Protein AF-A0A7J4B0T0-F1 (afdb_monomer)

Solvent-accessible surface area (backbone atoms only — not comparable to full-atom values): 4983 Å² total; per-residue (Å²): 119,69,70,63,58,55,48,54,58,48,52,50,53,51,51,56,48,42,53,51,50,41,54,51,51,50,55,50,49,56,52,49,61,72,70,53,50,66,40,98,45,72,69,39,44,54,51,52,50,52,27,51,49,25,45,50,49,14,52,54,28,45,78,72,68,37,51,69,61,12,41,52,24,42,49,52,18,48,50,47,50,55,50,49,74,69,44,86,82,36,50,58,128

Structure (mmCIF, N/CA/C/O backbone):
data_AF-A0A7J4B0T0-F1
#
_entry.id   AF-A0A7J4B0T0-F1
#
loop_
_atom_site.group_PDB
_atom_site.id
_atom_site.type_symbol
_atom_site.label_atom_id
_atom_site.label_alt_id
_atom_site.label_comp_id
_atom_site.label_asym_id
_atom_site.label_entity_id
_atom_site.label_seq_id
_atom_site.pdbx_PDB_ins_code
_atom_site.Cartn_x
_atom_site.Cartn_y
_atom_site.Cartn_z
_atom_site.occupancy
_atom_site.B_iso_or_equiv
_atom_site.auth_seq_id
_atom_site.auth_comp_id
_atom_site.auth_asym_id
_atom_site.auth_atom_id
_atom_site.pdbx_PDB_model_num
ATOM 1 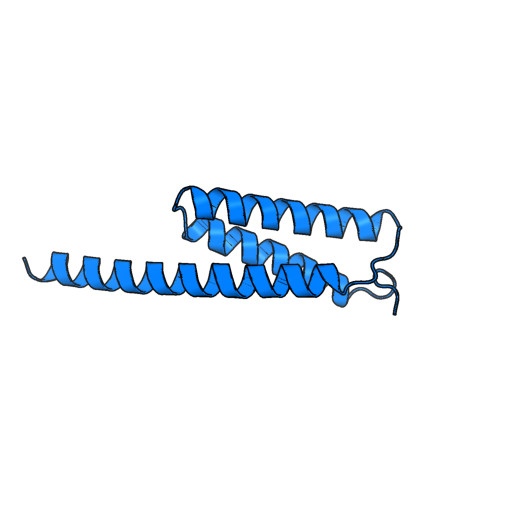N N . MET A 1 1 ? -24.662 -10.902 29.249 1.00 60.97 1 MET A N 1
ATOM 2 C CA . MET A 1 1 ? -24.294 -9.527 28.833 1.00 60.97 1 MET A CA 1
ATOM 3 C C . MET A 1 1 ? -22.776 -9.300 28.719 1.00 60.97 1 MET A C 1
ATOM 5 O O . MET A 1 1 ? -22.373 -8.597 27.807 1.00 60.97 1 MET A O 1
ATOM 9 N N . ALA A 1 2 ? -21.920 -9.948 29.525 1.00 61.69 2 ALA A N 1
ATOM 10 C CA . ALA A 1 2 ? -20.456 -9.755 29.489 1.00 61.69 2 ALA A CA 1
ATOM 11 C C . ALA A 1 2 ? -19.738 -10.143 28.169 1.00 61.69 2 ALA A C 1
ATOM 13 O O . ALA A 1 2 ? -18.834 -9.434 27.740 1.00 61.69 2 ALA A O 1
ATOM 14 N N . LYS A 1 3 ? -20.153 -11.219 27.476 1.00 61.66 3 LYS A N 1
ATOM 15 C CA . LYS A 1 3 ? -19.505 -11.663 26.217 1.00 61.66 3 LYS A CA 1
ATOM 16 C C . LYS A 1 3 ? -19.600 -10.638 25.073 1.00 61.66 3 LYS A C 1
ATOM 18 O O . LYS A 1 3 ? -18.668 -10.517 24.289 1.00 61.66 3 LYS A O 1
ATOM 23 N N . LYS A 1 4 ? -20.698 -9.875 25.001 1.00 61.91 4 LYS A N 1
ATOM 24 C CA . LYS A 1 4 ? -20.934 -8.883 23.936 1.00 61.91 4 LYS A CA 1
ATOM 25 C C . LYS A 1 4 ? -20.034 -7.647 24.090 1.00 61.91 4 LYS A C 1
ATOM 27 O O . LYS A 1 4 ? -19.541 -7.136 23.095 1.00 61.91 4 LYS A O 1
ATOM 32 N N . ALA A 1 5 ? -19.767 -7.230 25.330 1.00 64.12 5 ALA A N 1
ATOM 33 C CA . ALA A 1 5 ? -18.869 -6.114 25.641 1.00 64.12 5 ALA A CA 1
ATOM 34 C C . ALA A 1 5 ? -17.377 -6.475 25.490 1.00 64.12 5 ALA A C 1
ATOM 36 O O . ALA A 1 5 ? -16.559 -5.621 25.159 1.00 64.12 5 ALA A O 1
ATOM 37 N N . LEU A 1 6 ? -17.010 -7.744 25.717 1.00 62.06 6 LEU A N 1
ATOM 38 C CA . LEU A 1 6 ? -15.641 -8.221 25.488 1.00 62.06 6 LEU A CA 1
ATOM 39 C C . LEU A 1 6 ? -15.315 -8.322 23.983 1.00 62.06 6 LEU A C 1
ATOM 41 O O . LEU A 1 6 ? -14.199 -7.997 23.580 1.00 62.06 6 LEU A O 1
ATOM 45 N N . SER A 1 7 ? -16.298 -8.724 23.162 1.00 68.62 7 SER A N 1
ATOM 46 C CA . SER A 1 7 ? -16.183 -8.742 21.693 1.00 68.62 7 SER A CA 1
ATOM 47 C C . SER A 1 7 ? -15.948 -7.339 21.143 1.00 68.62 7 SER A C 1
ATOM 49 O O . SER A 1 7 ? -14.931 -7.108 20.505 1.00 68.62 7 SER A O 1
ATOM 51 N N . SER A 1 8 ? -16.798 -6.369 21.502 1.00 72.12 8 SER A N 1
ATOM 52 C CA . SER A 1 8 ? -16.706 -5.006 20.964 1.00 72.12 8 SER A CA 1
ATOM 53 C C . SER A 1 8 ? -15.372 -4.321 21.275 1.00 72.12 8 SER A C 1
ATOM 55 O O . SER A 1 8 ? -14.821 -3.633 20.426 1.00 72.12 8 SER A O 1
ATOM 57 N N . LYS A 1 9 ? -14.810 -4.553 22.470 1.00 75.94 9 LYS A N 1
ATOM 58 C CA . LYS A 1 9 ? -13.494 -4.017 22.853 1.00 75.94 9 LYS A CA 1
ATOM 59 C C . LYS A 1 9 ? -12.338 -4.666 22.079 1.00 75.94 9 LYS A C 1
ATOM 61 O O . LYS A 1 9 ? -11.295 -4.048 21.877 1.00 75.94 9 LYS A O 1
ATOM 66 N N . THR A 1 10 ? -12.502 -5.924 21.673 1.00 83.00 10 THR A N 1
ATOM 67 C CA . THR A 1 10 ? -11.524 -6.635 20.836 1.00 83.00 10 THR A CA 1
ATOM 68 C C . THR A 1 10 ? -11.589 -6.132 19.396 1.00 83.00 10 THR A C 1
ATOM 70 O O . THR A 1 10 ? -10.548 -5.846 18.808 1.00 83.00 10 THR A O 1
ATOM 73 N N . ASP A 1 11 ? -12.800 -5.945 18.872 1.00 83.38 11 ASP A N 1
ATOM 74 C CA . ASP A 1 11 ? -13.052 -5.452 17.515 1.00 83.38 11 ASP A CA 1
ATOM 75 C C . ASP A 1 11 ? -12.526 -4.015 17.325 1.00 83.38 11 ASP A C 1
ATOM 77 O O . ASP A 1 11 ? -11.880 -3.706 16.321 1.00 83.38 11 ASP A O 1
ATOM 81 N N . GLU A 1 12 ? -12.707 -3.154 18.332 1.00 85.75 12 GLU A N 1
ATOM 82 C CA . GLU A 1 12 ? -12.156 -1.792 18.367 1.00 85.75 12 GLU A CA 1
ATOM 83 C C . GLU A 1 12 ? -10.619 -1.804 18.342 1.00 85.75 12 GLU A C 1
ATOM 85 O O . GLU A 1 12 ? -9.993 -1.132 17.523 1.00 85.75 12 GLU A O 1
ATOM 90 N N . LYS A 1 13 ? -9.990 -2.664 19.155 1.00 93.00 13 LYS A N 1
ATOM 91 C CA . LYS A 1 13 ? -8.527 -2.812 19.177 1.00 93.00 13 LYS A CA 1
ATOM 92 C C . LYS A 1 13 ? -7.967 -3.296 17.834 1.00 93.00 13 LYS A C 1
ATOM 94 O O . LYS A 1 13 ? -6.898 -2.841 17.430 1.00 93.00 13 LYS A O 1
ATOM 99 N N . ILE A 1 14 ? -8.648 -4.228 17.164 1.00 94.88 14 ILE A N 1
ATOM 100 C CA . ILE A 1 14 ? -8.239 -4.722 15.839 1.00 94.88 14 ILE A CA 1
ATOM 101 C C . ILE A 1 14 ? -8.368 -3.608 14.798 1.00 94.88 14 ILE A C 1
ATOM 103 O O . ILE A 1 14 ? -7.447 -3.402 14.009 1.00 94.88 14 ILE A O 1
ATOM 107 N N . SER A 1 15 ? -9.467 -2.856 14.830 1.00 95.19 15 SER A N 1
ATOM 108 C CA . SER A 1 15 ? -9.701 -1.733 13.916 1.00 95.19 15 SER A CA 1
ATOM 109 C C . SER A 1 15 ? -8.609 -0.667 14.056 1.00 95.19 15 SER A C 1
ATOM 111 O O . SER A 1 15 ? -7.979 -0.295 13.067 1.00 95.19 15 SER A O 1
ATOM 113 N N . ASP A 1 16 ? -8.271 -0.281 15.290 1.00 96.94 16 ASP A N 1
ATOM 114 C CA . ASP A 1 16 ? -7.168 0.642 15.583 1.00 96.94 16 ASP A CA 1
ATOM 115 C C . ASP A 1 16 ? -5.815 0.148 15.050 1.00 96.94 16 ASP A C 1
ATOM 117 O O . ASP A 1 16 ? -4.979 0.935 14.593 1.00 96.94 16 ASP A O 1
ATOM 121 N N . GLN A 1 17 ? -5.557 -1.158 15.152 1.00 97.94 17 GLN A N 1
ATOM 122 C CA . GLN A 1 17 ? -4.327 -1.765 14.647 1.00 97.94 17 GLN A CA 1
ATOM 123 C C . GLN A 1 17 ? -4.273 -1.734 13.119 1.00 97.94 17 GLN A C 1
ATOM 125 O O . GLN A 1 17 ? -3.244 -1.340 12.565 1.00 97.94 17 GLN A O 1
ATOM 130 N N . LEU A 1 18 ? -5.373 -2.089 12.449 1.00 98.38 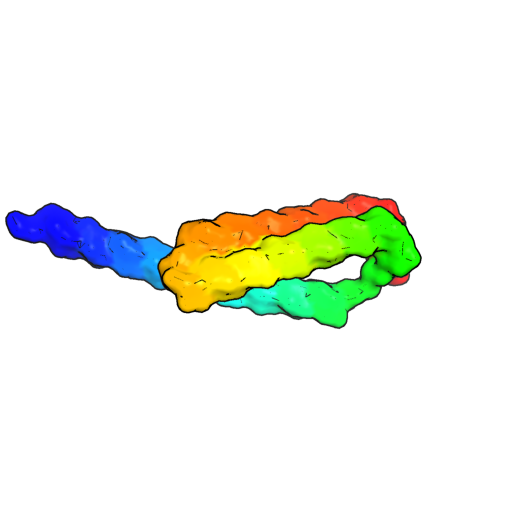18 LEU A N 1
ATOM 131 C CA . LEU A 1 18 ? -5.474 -2.030 10.992 1.00 98.38 18 LEU A CA 1
ATOM 132 C C . LEU A 1 18 ? -5.272 -0.602 10.493 1.00 98.38 18 LEU A C 1
ATOM 134 O O . LEU A 1 18 ? -4.447 -0.379 9.611 1.00 98.38 18 LEU A O 1
ATOM 138 N N . GLU A 1 19 ? -5.932 0.383 11.102 1.00 98.44 19 GLU A N 1
ATOM 139 C CA . GLU A 1 19 ? -5.746 1.788 10.741 1.00 98.44 19 GLU A CA 1
ATOM 140 C C . GLU A 1 19 ? -4.288 2.242 10.846 1.00 98.44 19 GLU A C 1
ATOM 142 O O . GLU A 1 19 ? -3.768 2.918 9.951 1.00 98.44 19 GLU A O 1
ATOM 147 N N . LYS A 1 20 ? -3.618 1.885 11.948 1.00 98.62 20 LYS A N 1
ATOM 148 C CA . LYS A 1 20 ? -2.210 2.233 12.170 1.00 98.62 20 LYS A CA 1
ATOM 149 C C . LYS A 1 20 ? -1.313 1.607 11.108 1.00 98.62 20 LYS A C 1
ATOM 151 O O . LYS A 1 20 ? -0.457 2.307 10.561 1.00 98.62 20 LYS A O 1
ATOM 156 N N . GLU A 1 21 ? -1.507 0.329 10.796 1.00 98.75 21 GLU A N 1
ATOM 157 C CA . GLU A 1 21 ? -0.698 -0.355 9.788 1.00 98.75 21 GLU A CA 1
ATOM 158 C C . GLU A 1 21 ? -0.991 0.156 8.369 1.00 98.75 21 GLU A C 1
ATOM 160 O O . GLU A 1 21 ? -0.040 0.436 7.640 1.00 98.75 21 GLU A O 1
ATOM 165 N N . ILE A 1 22 ? -2.253 0.406 7.998 1.00 98.81 22 ILE A N 1
ATOM 166 C CA . ILE A 1 22 ? -2.616 1.013 6.703 1.00 98.81 22 ILE A CA 1
ATOM 167 C C . I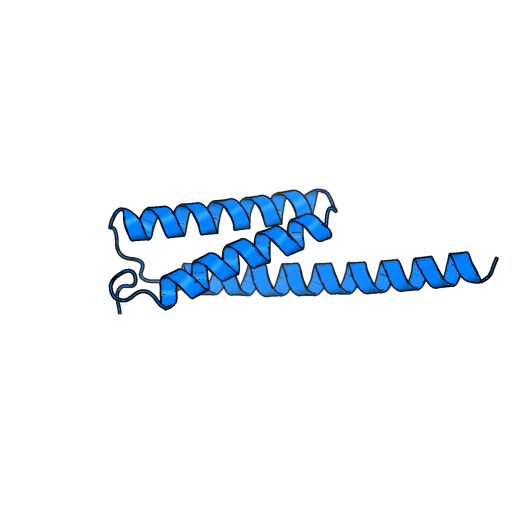LE A 1 22 ? -1.908 2.359 6.527 1.00 98.81 22 ILE A C 1
ATOM 169 O O . ILE A 1 22 ? -1.214 2.574 5.530 1.00 98.81 22 ILE A O 1
ATOM 173 N N . LYS A 1 23 ? -2.015 3.258 7.517 1.00 98.75 23 LYS A N 1
ATOM 174 C CA . LYS A 1 23 ? -1.377 4.587 7.478 1.00 98.75 23 LYS A CA 1
ATOM 175 C C . LYS A 1 23 ? 0.144 4.480 7.370 1.00 98.75 23 LYS A C 1
ATOM 177 O O . LYS A 1 23 ? 0.768 5.214 6.602 1.00 98.75 23 LYS A O 1
ATOM 182 N N . LYS A 1 24 ? 0.756 3.575 8.135 1.00 98.75 24 LYS A N 1
ATOM 183 C CA . LYS A 1 24 ? 2.205 3.337 8.136 1.00 98.75 24 LYS A CA 1
ATOM 184 C C . LYS A 1 24 ? 2.698 2.834 6.781 1.00 98.75 24 LYS A C 1
ATOM 186 O O . LYS A 1 24 ? 3.660 3.395 6.258 1.00 98.75 24 LYS A O 1
ATOM 191 N N . TRP A 1 25 ? 2.067 1.807 6.217 1.00 98.81 25 TRP A N 1
ATOM 192 C CA . TRP A 1 25 ? 2.498 1.223 4.945 1.00 98.81 25 TRP A CA 1
ATOM 193 C C . TRP A 1 25 ? 2.198 2.129 3.755 1.00 98.81 25 TRP A C 1
ATOM 195 O O . TRP A 1 25 ? 3.059 2.270 2.893 1.00 98.81 25 TRP A O 1
ATOM 205 N N . THR A 1 26 ? 1.075 2.852 3.774 1.00 98.75 26 THR A N 1
ATOM 206 C CA . THR A 1 26 ? 0.771 3.897 2.781 1.00 98.75 26 THR A CA 1
ATOM 207 C C . THR A 1 26 ? 1.877 4.949 2.736 1.00 98.75 26 THR A C 1
ATOM 209 O O . THR A 1 26 ? 2.481 5.166 1.688 1.00 98.75 26 THR A O 1
ATOM 212 N N . ARG A 1 27 ? 2.229 5.540 3.889 1.00 98.62 27 ARG A N 1
ATOM 213 C CA . ARG A 1 27 ? 3.292 6.559 3.968 1.00 98.62 27 ARG A CA 1
ATOM 214 C C . ARG A 1 27 ? 4.652 6.026 3.523 1.00 98.62 27 ARG A C 1
ATOM 216 O O . ARG A 1 27 ? 5.420 6.751 2.896 1.00 98.62 27 ARG A O 1
ATOM 223 N N . ARG A 1 28 ? 4.976 4.777 3.876 1.00 98.38 28 ARG A N 1
ATOM 224 C CA . ARG A 1 28 ? 6.223 4.131 3.444 1.00 98.38 28 ARG A CA 1
ATOM 225 C C . ARG A 1 28 ? 6.254 3.974 1.930 1.00 98.38 28 ARG A C 1
ATOM 227 O O . ARG A 1 28 ? 7.238 4.376 1.324 1.00 98.38 28 ARG A O 1
ATOM 234 N N . LEU A 1 29 ? 5.187 3.445 1.333 1.00 98.38 29 LEU A N 1
ATOM 235 C CA . LEU A 1 29 ? 5.117 3.223 -0.108 1.00 98.38 29 LEU A CA 1
ATOM 236 C C . LEU A 1 29 ? 5.212 4.536 -0.880 1.00 98.38 29 LEU A C 1
ATOM 238 O O . LEU A 1 29 ? 6.018 4.650 -1.793 1.00 98.38 29 LEU A O 1
ATOM 242 N N . GLU A 1 30 ? 4.456 5.554 -0.472 1.00 97.94 30 GLU A N 1
ATOM 243 C CA . GLU A 1 30 ? 4.506 6.876 -1.103 1.00 97.94 30 GLU A CA 1
ATOM 244 C C . GLU A 1 30 ? 5.908 7.496 -1.036 1.00 97.94 30 GLU A C 1
ATOM 246 O O . GLU A 1 30 ? 6.369 8.090 -2.011 1.00 97.94 30 GLU A O 1
ATOM 251 N N . LYS A 1 31 ? 6.613 7.327 0.091 1.00 97.62 31 LYS A N 1
ATOM 252 C CA . LYS A 1 31 ? 7.997 7.791 0.239 1.00 97.62 31 LYS A CA 1
ATOM 253 C C . LYS A 1 31 ? 8.954 7.042 -0.689 1.00 97.62 31 LYS A C 1
ATOM 255 O O . LYS A 1 31 ? 9.796 7.679 -1.314 1.00 97.62 31 LYS A O 1
ATOM 260 N N . GLU A 1 32 ? 8.845 5.720 -0.760 1.00 95.69 32 GLU A N 1
ATOM 261 C CA . GLU A 1 32 ? 9.687 4.897 -1.633 1.00 95.69 32 GLU A CA 1
ATOM 262 C C . GLU A 1 32 ? 9.462 5.259 -3.103 1.00 95.69 32 GLU A C 1
ATOM 264 O O . GLU A 1 32 ? 10.421 5.561 -3.803 1.00 95.69 32 GLU A O 1
ATOM 269 N N . LEU A 1 33 ? 8.202 5.339 -3.543 1.00 94.38 33 LEU A N 1
ATOM 270 C CA . LEU A 1 33 ? 7.844 5.705 -4.915 1.00 94.38 33 LEU A CA 1
ATOM 271 C C . LEU A 1 33 ? 8.320 7.108 -5.296 1.00 94.38 33 LEU A C 1
ATOM 273 O O . LEU A 1 33 ? 8.722 7.322 -6.434 1.00 94.38 33 LEU A O 1
ATOM 277 N N . LYS A 1 34 ? 8.303 8.062 -4.357 1.00 94.44 34 LYS A N 1
ATOM 278 C CA . LYS A 1 34 ? 8.825 9.416 -4.590 1.00 94.44 34 LYS A CA 1
ATOM 279 C C . LYS A 1 34 ? 10.339 9.431 -4.824 1.00 94.44 34 LYS A C 1
ATOM 281 O O . LYS A 1 34 ? 10.824 10.287 -5.555 1.00 94.44 34 LYS A O 1
ATOM 286 N N . ASN A 1 35 ? 11.071 8.525 -4.180 1.00 91.50 35 ASN A N 1
ATOM 287 C CA . ASN A 1 35 ? 12.532 8.453 -4.257 1.00 91.50 35 ASN A CA 1
ATOM 288 C C . ASN A 1 35 ? 13.027 7.447 -5.306 1.00 91.50 35 ASN A C 1
ATOM 290 O O . ASN A 1 35 ? 14.230 7.344 -5.532 1.00 91.50 35 ASN A O 1
ATOM 294 N N . ALA A 1 36 ? 12.123 6.672 -5.900 1.00 88.88 36 ALA A N 1
ATOM 295 C CA . ALA A 1 36 ? 12.453 5.638 -6.858 1.00 88.88 36 ALA A CA 1
ATOM 296 C C . ALA A 1 36 ? 12.826 6.247 -8.209 1.00 88.88 36 ALA A C 1
ATOM 298 O O . ALA A 1 36 ? 12.050 7.015 -8.777 1.00 88.88 36 ALA A O 1
ATOM 299 N N . ASN A 1 37 ? 13.966 5.832 -8.757 1.00 87.06 37 ASN A N 1
ATOM 300 C CA . ASN A 1 37 ? 14.265 6.042 -10.164 1.00 87.06 37 ASN A CA 1
ATOM 301 C C . ASN A 1 37 ? 13.917 4.755 -10.929 1.00 87.06 37 ASN A C 1
ATOM 303 O O . ASN A 1 37 ? 14.633 3.755 -10.870 1.00 87.06 37 ASN A O 1
ATOM 307 N N . ILE A 1 38 ? 12.734 4.736 -11.540 1.00 84.19 38 ILE A N 1
ATOM 308 C CA . ILE A 1 38 ? 12.180 3.565 -12.229 1.00 84.19 38 ILE A CA 1
ATOM 309 C C . ILE A 1 38 ? 12.441 3.737 -13.719 1.00 84.19 38 ILE A C 1
ATOM 311 O O . ILE A 1 38 ? 12.149 4.798 -14.270 1.00 84.19 38 ILE A O 1
ATOM 315 N N . LYS A 1 39 ? 12.947 2.692 -14.379 1.00 85.56 39 LYS A N 1
ATOM 316 C CA . LYS A 1 39 ? 13.197 2.759 -15.818 1.00 85.56 39 LYS A CA 1
ATOM 317 C C . LYS A 1 39 ? 11.914 3.000 -16.595 1.00 85.56 39 LYS A C 1
ATOM 319 O O . LYS A 1 39 ? 10.852 2.471 -16.270 1.00 85.56 39 LYS A O 1
ATOM 324 N N . ASN A 1 40 ? 12.036 3.742 -17.688 1.00 84.50 40 ASN A N 1
ATOM 325 C CA . ASN A 1 40 ? 10.936 3.951 -18.620 1.00 84.50 40 ASN A CA 1
ATOM 326 C C . ASN A 1 40 ? 10.868 2.830 -19.675 1.00 84.50 40 ASN A C 1
ATOM 328 O O . ASN A 1 40 ? 10.978 3.086 -20.872 1.00 84.50 40 ASN A O 1
ATOM 332 N N . ASP A 1 41 ? 10.734 1.581 -19.224 1.00 90.12 41 ASP A N 1
ATOM 333 C CA . ASP A 1 41 ? 10.475 0.415 -20.075 1.00 90.12 41 ASP A CA 1
ATOM 334 C C . ASP A 1 41 ? 9.123 -0.223 -19.734 1.00 90.12 41 ASP A C 1
ATOM 336 O O . ASP A 1 41 ? 8.589 -0.021 -18.643 1.00 90.12 41 ASP A O 1
ATOM 340 N N . ASP A 1 42 ? 8.558 -0.983 -20.672 1.00 91.50 42 ASP A N 1
ATOM 341 C CA . ASP A 1 42 ? 7.210 -1.556 -20.556 1.00 91.50 42 ASP A CA 1
ATOM 342 C C . ASP A 1 42 ? 7.026 -2.371 -19.275 1.00 91.50 42 ASP A C 1
ATOM 344 O O . ASP A 1 42 ? 6.053 -2.174 -18.554 1.00 91.50 42 ASP A O 1
ATOM 348 N N . ARG A 1 43 ? 8.010 -3.206 -18.917 1.00 91.88 43 ARG A N 1
ATOM 349 C CA . ARG A 1 43 ? 7.908 -4.048 -17.720 1.00 91.88 43 ARG A CA 1
ATOM 350 C C . ARG A 1 43 ? 7.908 -3.197 -16.459 1.00 91.88 43 ARG A C 1
ATOM 352 O O . ARG A 1 43 ? 7.081 -3.404 -15.580 1.00 91.88 43 ARG A O 1
ATOM 359 N N . SER A 1 44 ? 8.805 -2.222 -16.366 1.00 91.62 44 SER A N 1
ATOM 360 C CA . SER A 1 44 ? 8.845 -1.301 -15.227 1.00 91.62 44 SER A CA 1
ATOM 361 C C . SER A 1 44 ? 7.546 -0.489 -15.085 1.00 91.62 44 SER A C 1
ATOM 363 O O . SER A 1 44 ? 7.088 -0.249 -13.963 1.00 91.62 44 SER A O 1
ATOM 365 N N . ARG A 1 45 ? 6.912 -0.118 -16.208 1.00 91.31 45 ARG A N 1
ATOM 366 C CA . ARG A 1 45 ? 5.607 0.562 -16.224 1.00 91.31 45 ARG A CA 1
ATOM 367 C C . ARG A 1 45 ? 4.477 -0.337 -15.728 1.00 91.31 45 ARG A C 1
ATOM 369 O O . ARG A 1 45 ? 3.742 0.111 -14.853 1.00 91.31 45 ARG A O 1
ATOM 376 N N . ASP A 1 46 ? 4.400 -1.591 -16.171 1.00 94.81 46 ASP A N 1
ATOM 377 C CA . ASP A 1 46 ? 3.374 -2.546 -15.720 1.00 94.81 46 ASP A CA 1
ATOM 378 C C . ASP A 1 46 ? 3.412 -2.749 -14.193 1.00 94.81 46 ASP A C 1
ATOM 380 O O . ASP A 1 46 ? 2.385 -2.735 -13.509 1.00 94.81 46 ASP A O 1
ATOM 384 N N . PHE A 1 47 ? 4.617 -2.874 -13.622 1.00 95.25 47 PHE A N 1
ATOM 385 C CA . PHE A 1 47 ? 4.793 -2.937 -12.167 1.00 95.25 47 PHE A CA 1
ATOM 386 C C . PHE A 1 47 ? 4.276 -1.669 -11.485 1.00 95.25 47 PHE A C 1
ATOM 388 O O . PHE A 1 47 ? 3.549 -1.745 -10.493 1.00 95.25 47 PHE A O 1
ATOM 395 N N . LEU A 1 48 ? 4.644 -0.497 -12.006 1.00 95.12 48 LEU A N 1
ATOM 396 C CA . LEU A 1 48 ? 4.235 0.78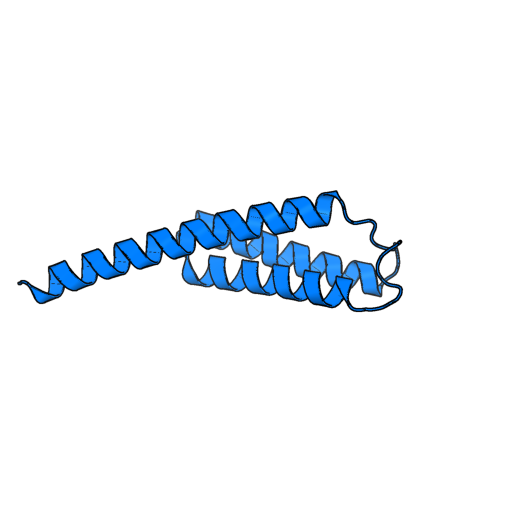0 -11.433 1.00 95.12 48 LEU A CA 1
ATOM 397 C C . LEU A 1 48 ? 2.718 0.996 -11.522 1.00 95.12 48 LEU A C 1
ATOM 399 O O . LEU A 1 48 ? 2.129 1.549 -10.591 1.00 95.12 48 LEU A O 1
ATOM 403 N N . GLU A 1 49 ? 2.085 0.563 -12.609 1.00 96.88 49 GLU A N 1
ATOM 404 C CA . GLU A 1 49 ? 0.633 0.596 -12.779 1.00 96.88 49 GLU A CA 1
ATOM 405 C C . GLU A 1 49 ? -0.067 -0.273 -11.734 1.00 96.88 49 GLU A C 1
ATOM 407 O O . GLU A 1 49 ? -0.946 0.231 -11.032 1.00 96.88 49 GLU A O 1
ATOM 412 N N . ASN A 1 50 ? 0.390 -1.513 -11.529 1.00 97.94 50 ASN A N 1
ATOM 413 C CA . ASN A 1 50 ? -0.148 -2.392 -10.488 1.00 97.94 50 ASN A CA 1
ATOM 414 C C . ASN A 1 50 ? 0.014 -1.788 -9.087 1.00 97.94 50 ASN A C 1
ATOM 416 O O . ASN A 1 50 ? -0.947 -1.730 -8.319 1.00 97.94 50 ASN A O 1
ATOM 420 N N . ILE A 1 51 ? 1.202 -1.272 -8.753 1.00 98.31 51 ILE A N 1
ATOM 421 C CA . ILE A 1 51 ? 1.455 -0.636 -7.449 1.00 98.31 51 ILE A CA 1
ATOM 422 C C . ILE A 1 51 ? 0.497 0.543 -7.230 1.00 98.31 51 ILE A C 1
ATOM 424 O O . ILE A 1 51 ? -0.096 0.677 -6.157 1.00 98.31 51 ILE A O 1
ATOM 428 N N . LYS A 1 52 ? 0.320 1.399 -8.245 1.00 98.00 52 LYS A N 1
ATOM 429 C CA . LYS A 1 52 ? -0.584 2.556 -8.178 1.00 98.00 52 LYS A CA 1
ATOM 430 C C . LYS A 1 52 ? -2.050 2.139 -8.083 1.00 98.00 52 LYS A C 1
ATOM 432 O O . LYS A 1 52 ? -2.792 2.783 -7.341 1.00 98.00 52 LYS A O 1
ATOM 437 N N . ALA A 1 53 ? -2.459 1.091 -8.795 1.00 98.62 53 ALA A N 1
ATOM 438 C CA . ALA A 1 53 ? -3.816 0.556 -8.743 1.00 98.62 53 ALA A CA 1
ATOM 439 C C . ALA A 1 53 ? -4.155 0.076 -7.325 1.00 98.62 53 ALA A C 1
ATOM 441 O O . ALA A 1 53 ? -5.095 0.584 -6.718 1.00 98.62 53 ALA A O 1
ATOM 442 N N . TYR A 1 54 ? -3.318 -0.779 -6.734 1.00 98.81 54 TYR A N 1
ATOM 443 C CA . TYR A 1 54 ? -3.540 -1.266 -5.371 1.00 98.81 54 TYR A CA 1
ATOM 444 C C . TYR A 1 54 ? -3.430 -0.165 -4.305 1.00 98.81 54 TYR A C 1
ATOM 446 O O . TYR A 1 54 ? -4.189 -0.162 -3.336 1.00 98.81 54 TYR A O 1
ATOM 454 N N . LEU A 1 55 ? -2.541 0.820 -4.480 1.00 98.75 55 LEU A N 1
ATOM 455 C CA . LEU A 1 55 ? -2.489 1.986 -3.590 1.00 98.75 55 LEU A CA 1
ATOM 456 C C . LEU A 1 55 ? -3.781 2.818 -3.669 1.00 9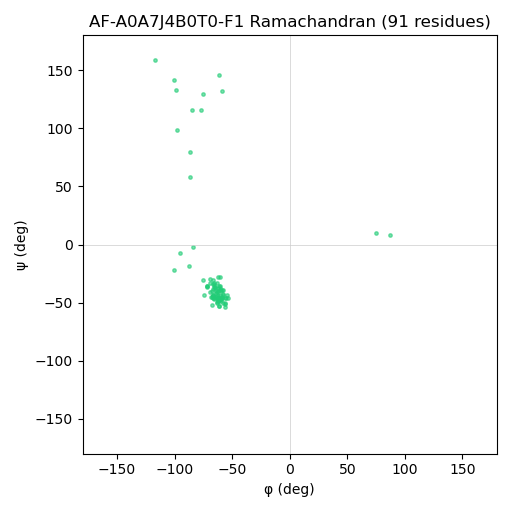8.75 55 LEU A C 1
ATOM 458 O O . LEU A 1 55 ? -4.271 3.300 -2.646 1.00 98.75 55 LEU A O 1
ATOM 462 N N . LYS A 1 56 ? -4.344 2.991 -4.870 1.00 98.75 56 LYS A N 1
ATOM 463 C CA . LYS A 1 56 ? -5.625 3.679 -5.070 1.00 98.75 56 LYS A CA 1
ATOM 464 C C . LYS A 1 56 ? -6.772 2.904 -4.420 1.00 98.75 56 LYS A C 1
ATOM 466 O O . LYS A 1 56 ? -7.564 3.514 -3.702 1.00 98.75 56 LYS A O 1
ATOM 471 N N . ASP A 1 57 ? -6.819 1.589 -4.602 1.00 98.81 57 ASP A N 1
ATOM 472 C CA . ASP A 1 57 ? -7.830 0.722 -3.989 1.00 98.81 57 ASP A CA 1
ATOM 473 C C . ASP A 1 57 ? -7.740 0.751 -2.461 1.00 98.81 57 ASP A C 1
ATOM 475 O O . ASP A 1 57 ? -8.750 0.926 -1.781 1.00 98.81 57 ASP A O 1
ATOM 479 N N . SER A 1 58 ? -6.525 0.696 -1.906 1.00 98.81 58 SER A N 1
ATOM 480 C CA . SER A 1 58 ? -6.300 0.837 -0.465 1.00 98.81 58 SER A CA 1
ATOM 481 C C . SER A 1 58 ? -6.898 2.129 0.083 1.00 98.81 58 SER A C 1
ATOM 483 O O . SER A 1 58 ? -7.531 2.098 1.141 1.00 98.81 58 SER A O 1
ATOM 485 N N . LYS A 1 59 ? -6.686 3.261 -0.600 1.00 98.69 59 LYS A N 1
ATOM 486 C CA . LYS A 1 59 ? -7.233 4.564 -0.190 1.00 98.69 59 LYS A CA 1
ATOM 487 C C . LYS A 1 59 ? -8.754 4.584 -0.297 1.00 98.69 59 LYS A C 1
ATOM 489 O O . LYS A 1 59 ? -9.413 5.002 0.648 1.00 98.69 59 LYS A O 1
ATOM 494 N N . TYR A 1 60 ? -9.301 4.055 -1.390 1.00 98.75 60 TYR A N 1
ATOM 495 C CA . TYR A 1 60 ? -10.744 3.941 -1.584 1.00 98.75 60 TYR A CA 1
ATOM 496 C C . TYR A 1 60 ? -11.410 3.130 -0.463 1.00 98.75 60 TYR A C 1
ATOM 498 O O . TYR A 1 60 ? -12.361 3.598 0.159 1.00 98.75 60 TYR A O 1
ATOM 506 N N . PHE A 1 61 ? -10.894 1.938 -0.148 1.00 98.75 61 PHE A N 1
ATOM 507 C CA . PHE A 1 61 ? -11.447 1.112 0.928 1.00 98.75 61 PHE A CA 1
ATOM 508 C C . PHE A 1 61 ? -11.276 1.757 2.305 1.00 98.75 61 PHE A C 1
ATOM 510 O O . PHE A 1 61 ? -12.194 1.684 3.122 1.00 98.75 61 PHE A O 1
ATOM 517 N N . TYR A 1 62 ? -10.156 2.450 2.539 1.00 98.56 62 TYR A N 1
ATOM 518 C CA . TYR A 1 62 ? -9.930 3.196 3.778 1.00 98.56 62 TYR A CA 1
ATOM 519 C C . TYR A 1 62 ? -10.998 4.278 3.984 1.00 98.56 62 TYR A C 1
ATOM 521 O O . TYR A 1 62 ? -11.620 4.343 5.041 1.00 98.56 62 TYR A O 1
ATOM 529 N N . GLU A 1 63 ? -11.270 5.084 2.953 1.00 98.44 63 GLU A N 1
ATOM 530 C CA . GLU A 1 63 ? -12.294 6.137 2.982 1.00 98.44 63 GLU A CA 1
ATOM 531 C C . GLU A 1 63 ? -13.712 5.587 3.193 1.00 98.44 63 GLU A C 1
ATOM 533 O O . GLU A 1 63 ? -14.567 6.269 3.756 1.00 98.44 63 GLU A O 1
ATOM 538 N N . LYS A 1 64 ? -13.974 4.346 2.766 1.00 98.31 64 LYS A N 1
ATOM 539 C CA . LYS A 1 64 ? -15.250 3.649 2.993 1.00 98.31 64 LYS A CA 1
ATOM 540 C C . LYS A 1 64 ? -15.347 2.960 4.359 1.00 98.31 64 LYS A C 1
ATOM 542 O O . LYS A 1 64 ? -16.393 2.385 4.651 1.00 98.31 64 LYS A O 1
ATOM 547 N N . GLY A 1 65 ? -14.298 3.008 5.182 1.00 97.38 65 GLY A N 1
ATOM 548 C CA . GLY A 1 65 ? -14.238 2.313 6.471 1.00 97.38 65 GLY A CA 1
ATOM 549 C C . GLY A 1 65 ? -14.021 0.800 6.357 1.00 97.38 65 GLY A C 1
ATOM 550 O O . GLY A 1 65 ? -14.120 0.089 7.354 1.00 97.38 65 GLY A O 1
ATOM 551 N N . ASP A 1 66 ? -13.706 0.287 5.164 1.00 98.44 66 ASP A N 1
ATOM 552 C CA . ASP A 1 66 ? -13.396 -1.126 4.957 1.00 98.44 66 ASP A CA 1
ATOM 553 C C . ASP A 1 66 ? -11.910 -1.388 5.218 1.00 98.44 66 ASP A C 1
ATOM 555 O O . ASP A 1 66 ? -11.073 -1.454 4.313 1.00 98.44 66 ASP A O 1
ATOM 559 N N . LEU A 1 67 ? -11.568 -1.488 6.502 1.00 98.19 67 LEU A N 1
ATOM 560 C CA . LEU A 1 67 ? -10.180 -1.609 6.941 1.00 98.19 67 LEU A CA 1
ATOM 561 C C . LEU A 1 67 ? -9.530 -2.928 6.504 1.00 98.19 67 LEU A C 1
ATOM 563 O O . LEU A 1 67 ? -8.328 -2.952 6.254 1.00 98.19 67 LEU A O 1
ATOM 567 N N . ALA A 1 68 ? -10.296 -4.013 6.372 1.00 98.25 68 ALA A N 1
ATOM 568 C CA . ALA A 1 68 ? -9.758 -5.302 5.942 1.00 98.25 68 ALA A CA 1
ATOM 569 C C . ALA A 1 68 ? -9.302 -5.252 4.476 1.00 98.25 68 ALA A C 1
ATOM 571 O O . ALA A 1 68 ? -8.143 -5.559 4.192 1.00 98.25 68 ALA A O 1
ATOM 572 N N . ARG A 1 69 ? -10.168 -4.790 3.560 1.00 98.75 69 ARG A N 1
ATOM 573 C CA . ARG A 1 69 ? -9.809 -4.651 2.137 1.00 98.75 69 ARG A CA 1
ATOM 574 C C . ARG A 1 69 ? -8.787 -3.547 1.904 1.00 98.75 69 ARG A C 1
ATOM 576 O O . ARG A 1 69 ? -7.923 -3.676 1.041 1.00 98.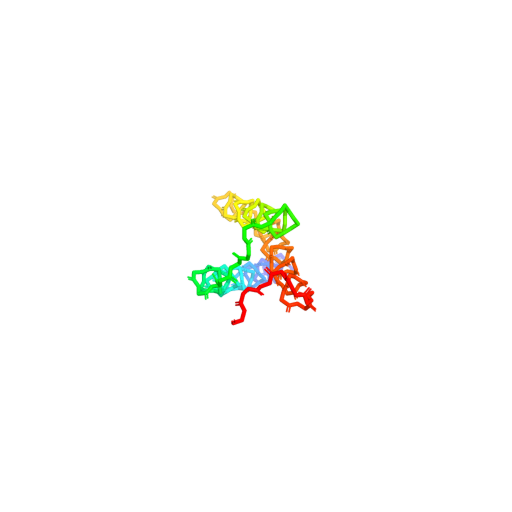75 69 ARG A O 1
ATOM 583 N N . SER A 1 70 ? -8.832 -2.483 2.705 1.00 98.81 70 SER A N 1
ATOM 584 C CA . SER A 1 70 ? -7.798 -1.450 2.672 1.00 98.81 70 SER A CA 1
ATOM 585 C C . SER A 1 70 ? -6.423 -2.017 3.032 1.00 98.81 70 SER A C 1
ATOM 587 O O . SER A 1 70 ? -5.458 -1.809 2.295 1.00 98.81 70 SER A O 1
ATOM 589 N N . PHE A 1 71 ? -6.341 -2.784 4.124 1.00 98.75 71 PHE A N 1
ATOM 590 C CA . PHE A 1 71 ? -5.101 -3.424 4.550 1.00 98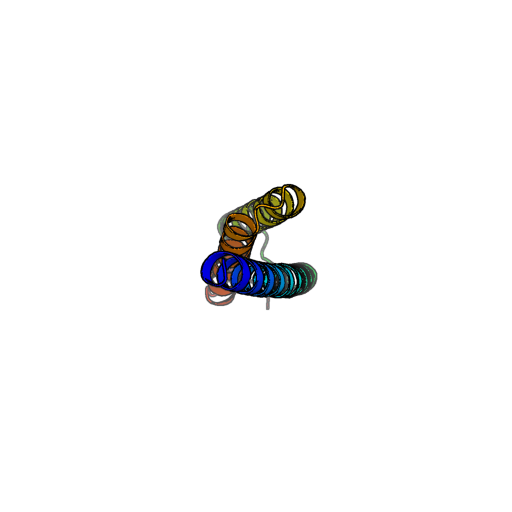.75 71 PHE A CA 1
ATOM 591 C C . PHE A 1 71 ? -4.594 -4.446 3.525 1.00 98.75 71 PHE A C 1
ATOM 593 O O . PHE A 1 71 ? -3.413 -4.438 3.189 1.00 98.75 71 PHE A O 1
ATOM 600 N N . GLU A 1 72 ? -5.473 -5.281 2.975 1.00 98.81 72 GLU A N 1
ATOM 601 C CA . GLU A 1 72 ? -5.115 -6.215 1.903 1.00 98.81 72 GLU A CA 1
ATOM 602 C C . GLU A 1 72 ? -4.499 -5.488 0.696 1.00 98.81 72 GLU A C 1
ATOM 604 O O . GLU A 1 72 ? -3.408 -5.844 0.242 1.00 98.81 72 GLU A O 1
ATOM 609 N N . ALA A 1 73 ? -5.156 -4.434 0.206 1.00 98.81 73 ALA A N 1
ATOM 610 C CA . ALA A 1 73 ? -4.706 -3.704 -0.972 1.00 98.81 73 ALA A CA 1
ATOM 611 C C . ALA A 1 73 ? -3.345 -3.018 -0.757 1.00 98.81 73 ALA A C 1
ATOM 613 O O . ALA A 1 73 ? -2.479 -3.100 -1.630 1.00 98.81 73 ALA A O 1
ATOM 614 N N . ILE A 1 74 ? -3.091 -2.398 0.406 1.00 98.81 74 ILE A N 1
ATOM 615 C CA . ILE A 1 74 ? -1.774 -1.783 0.655 1.00 98.81 74 ILE A CA 1
ATOM 616 C C . ILE A 1 74 ? -0.656 -2.824 0.754 1.00 98.81 74 ILE A C 1
ATOM 618 O O . ILE A 1 74 ? 0.464 -2.555 0.314 1.00 98.81 74 ILE A O 1
ATOM 622 N N . ILE A 1 75 ? -0.942 -4.018 1.283 1.00 98.75 75 ILE A N 1
ATOM 623 C CA . ILE A 1 75 ? 0.034 -5.110 1.314 1.00 98.75 75 ILE A CA 1
ATOM 624 C C . ILE A 1 75 ? 0.346 -5.586 -0.106 1.00 98.75 75 ILE A C 1
ATOM 626 O O . ILE A 1 75 ? 1.523 -5.704 -0.435 1.00 98.75 75 ILE A O 1
ATOM 630 N N . TRP A 1 76 ? -0.655 -5.750 -0.977 1.00 98.75 76 TRP A N 1
ATOM 631 C CA . TRP A 1 76 ? -0.418 -6.062 -2.392 1.00 98.75 76 TRP A CA 1
ATOM 632 C C . TRP A 1 76 ? 0.424 -4.997 -3.097 1.00 98.75 76 TRP A C 1
ATOM 634 O O . TRP A 1 76 ? 1.397 -5.337 -3.774 1.00 98.75 76 TRP A O 1
ATOM 644 N N . ALA A 1 77 ? 0.113 -3.714 -2.897 1.00 98.69 77 ALA A N 1
ATOM 645 C CA . ALA A 1 77 ? 0.902 -2.617 -3.456 1.00 98.69 77 ALA A CA 1
ATOM 646 C C . ALA A 1 77 ? 2.370 -2.678 -2.990 1.00 98.69 77 ALA A C 1
ATOM 648 O O . ALA A 1 77 ? 3.294 -2.528 -3.793 1.00 98.69 77 ALA A O 1
ATOM 649 N N . TRP A 1 78 ? 2.594 -2.950 -1.700 1.00 98.56 78 TRP A N 1
ATOM 650 C CA . TRP A 1 78 ? 3.933 -3.097 -1.133 1.00 98.56 78 TRP A CA 1
ATOM 651 C C . TRP A 1 78 ? 4.665 -4.338 -1.662 1.00 98.56 78 TRP A C 1
ATOM 653 O O . TRP A 1 78 ? 5.854 -4.268 -1.966 1.00 98.56 78 TRP A O 1
ATOM 663 N N . SER A 1 79 ? 3.977 -5.469 -1.824 1.00 98.31 79 SER A N 1
ATOM 664 C CA . SER A 1 79 ? 4.557 -6.689 -2.390 1.00 98.31 79 SER A CA 1
ATOM 665 C C . SER A 1 79 ? 5.052 -6.471 -3.817 1.00 98.31 79 SER A C 1
ATOM 667 O O . SER A 1 79 ? 6.187 -6.834 -4.122 1.00 98.31 79 SER A O 1
ATOM 669 N N . TRP A 1 80 ? 4.255 -5.825 -4.671 1.00 97.88 80 TRP A N 1
ATOM 670 C CA . TRP A 1 80 ? 4.684 -5.468 -6.026 1.00 97.88 80 TRP A CA 1
ATOM 671 C C . TRP A 1 80 ? 5.918 -4.555 -6.022 1.00 97.88 80 TRP A C 1
ATOM 673 O O . TRP A 1 80 ? 6.842 -4.779 -6.806 1.00 97.88 80 TRP A O 1
ATOM 683 N N . TRP A 1 81 ? 5.984 -3.584 -5.104 1.00 97.12 81 TRP A N 1
ATOM 684 C CA . TRP A 1 81 ? 7.160 -2.725 -4.924 1.00 97.12 81 TRP A CA 1
ATOM 685 C C . TRP A 1 81 ? 8.418 -3.509 -4.510 1.00 97.12 81 TRP A C 1
ATOM 687 O O . TRP A 1 81 ? 9.489 -3.332 -5.092 1.00 97.12 81 TRP A O 1
ATOM 697 N N . GLU A 1 82 ? 8.309 -4.416 -3.539 1.00 96.62 82 GLU A N 1
ATOM 698 C CA . GLU A 1 82 ? 9.433 -5.256 -3.105 1.00 96.62 82 GLU A CA 1
ATOM 699 C C . GLU A 1 82 ? 9.913 -6.213 -4.204 1.00 96.62 82 GLU A C 1
ATOM 701 O O . GLU A 1 82 ? 11.117 -6.450 -4.336 1.00 96.62 82 GLU A O 1
ATOM 706 N N . ILE A 1 83 ? 8.993 -6.749 -5.012 1.00 95.06 83 ILE A N 1
ATOM 707 C CA . ILE A 1 83 ? 9.339 -7.589 -6.164 1.00 95.06 83 ILE A CA 1
ATOM 708 C C . ILE A 1 83 ? 10.078 -6.752 -7.214 1.00 95.06 83 ILE A C 1
ATOM 710 O O . ILE A 1 83 ? 11.153 -7.166 -7.650 1.00 95.06 83 ILE A O 1
ATOM 714 N N . LEU A 1 84 ? 9.573 -5.560 -7.556 1.00 93.44 84 LEU A N 1
ATOM 715 C CA . LEU A 1 84 ? 10.230 -4.634 -8.487 1.00 93.44 84 LEU A CA 1
ATOM 716 C C . LEU A 1 84 ? 11.680 -4.350 -8.065 1.00 93.44 84 LEU A C 1
ATOM 718 O O . LEU A 1 84 ? 12.591 -4.471 -8.882 1.00 93.44 84 LEU A O 1
ATOM 722 N N . LYS A 1 85 ? 11.915 -4.070 -6.773 1.00 91.69 85 LYS A N 1
ATOM 723 C CA . LYS A 1 85 ? 13.261 -3.827 -6.219 1.00 91.69 85 LYS A CA 1
ATOM 724 C C . LYS A 1 85 ? 14.227 -5.005 -6.365 1.00 91.69 85 LYS A C 1
ATOM 726 O O . LYS A 1 85 ? 15.438 -4.801 -6.399 1.00 91.69 85 LYS A O 1
ATOM 731 N N . LYS A 1 86 ? 13.723 -6.240 -6.409 1.00 92.25 86 LYS A N 1
ATOM 732 C CA . LYS A 1 86 ? 14.551 -7.456 -6.492 1.00 92.25 86 LYS A CA 1
ATOM 733 C C . LYS A 1 86 ? 14.891 -7.852 -7.926 1.00 92.25 86 LYS A C 1
ATOM 735 O O . LYS A 1 86 ? 15.833 -8.621 -8.128 1.00 92.25 86 LYS A O 1
ATOM 740 N N . ILE A 1 87 ? 14.155 -7.355 -8.916 1.00 89.62 87 ILE A N 1
ATOM 741 C CA . ILE A 1 87 ? 14.396 -7.696 -10.317 1.00 89.62 87 ILE A CA 1
ATOM 742 C C . ILE A 1 87 ? 15.487 -6.780 -10.874 1.00 89.62 87 ILE A C 1
ATOM 744 O O . ILE A 1 87 ? 15.326 -5.565 -10.992 1.00 89.62 87 ILE A O 1
ATOM 748 N N . LYS A 1 88 ? 16.620 -7.384 -11.250 1.00 79.12 88 LYS A N 1
ATOM 749 C CA . LYS A 1 88 ? 17.727 -6.653 -11.873 1.00 79.12 88 LYS A CA 1
ATOM 750 C C . LYS A 1 88 ? 17.261 -5.966 -13.151 1.00 79.12 88 LYS A C 1
ATOM 752 O O . LYS A 1 88 ? 16.682 -6.593 -14.032 1.00 79.12 88 LYS A O 1
ATOM 757 N N . GLY A 1 89 ? 17.616 -4.692 -13.267 1.00 76.75 89 GLY A N 1
ATOM 758 C CA . GLY A 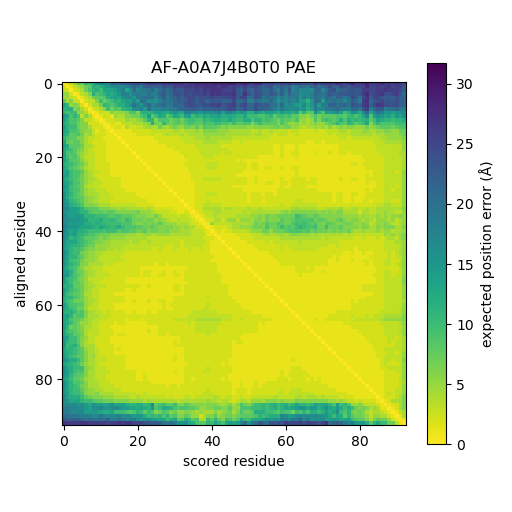1 89 ? 17.434 -3.928 -14.490 1.00 76.75 89 GLY A CA 1
ATOM 759 C C . GLY A 1 89 ? 16.079 -3.248 -14.647 1.00 76.75 89 GLY A C 1
ATOM 760 O O . GLY A 1 89 ? 15.898 -2.695 -15.723 1.00 76.75 89 GLY A O 1
ATOM 761 N N . LEU A 1 90 ? 15.199 -3.238 -13.634 1.00 80.38 90 LEU A N 1
ATOM 762 C CA . LEU A 1 90 ? 13.941 -2.463 -13.644 1.00 80.38 90 LEU A CA 1
ATOM 763 C C . LEU A 1 90 ? 14.013 -1.143 -12.848 1.00 80.38 90 LEU A C 1
ATOM 765 O O . LEU A 1 90 ? 13.258 -0.208 -13.101 1.00 80.38 90 LEU A O 1
ATOM 769 N N . LEU A 1 91 ? 14.957 -1.034 -11.912 1.00 79.75 91 LEU A N 1
ATOM 770 C CA . LEU A 1 91 ? 15.311 0.237 -11.279 1.00 79.75 91 LEU A CA 1
ATOM 771 C C . LEU A 1 91 ? 16.583 0.796 -11.912 1.00 79.75 91 LEU A C 1
ATOM 773 O O . LEU A 1 91 ? 17.503 0.046 -12.259 1.00 79.75 91 LEU A O 1
ATOM 777 N N . GLU A 1 92 ? 16.615 2.111 -12.077 1.00 65.94 92 GLU A N 1
ATOM 778 C CA . GLU A 1 92 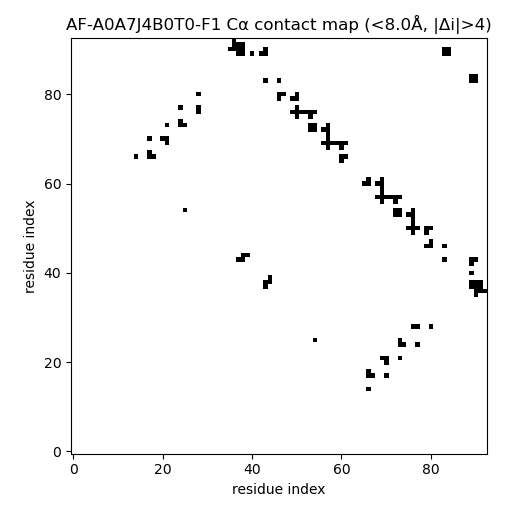? 17.840 2.853 -12.341 1.00 65.94 92 GLU A CA 1
ATOM 779 C C . GLU A 1 92 ? 18.585 2.981 -11.008 1.00 65.94 92 GLU A C 1
ATOM 781 O O . GLU A 1 92 ? 18.055 3.539 -10.046 1.00 65.94 92 GLU A O 1
ATOM 786 N N . MET A 1 93 ? 19.772 2.374 -10.933 1.00 57.94 93 MET A N 1
ATOM 787 C CA . MET A 1 93 ? 20.694 2.540 -9.805 1.00 57.94 93 MET A CA 1
ATOM 788 C C . MET A 1 93 ? 21.547 3.782 -10.011 1.00 57.94 93 MET A C 1
ATOM 790 O O . MET A 1 93 ? 22.003 3.967 -11.162 1.00 57.94 93 MET A O 1
#

Foldseek 3Di:
DVVVVVVVVVVVVVLVVLVVQLVVLLVVLVVCVVVFAFDPDPVLVVLVVLLVVLSVQLVVCVVVSNSVSNSVSSVSSVVSVVVQVPDPPGTDD

Mean predicted aligned error: 5.2 Å

Nearest PDB structures (foldseek):
  2pmr-assembly1_A-2  TM=7.388E-01  e=1.327E-02  Methanothermobacter thermautotrophicus str. Delta H
  1vh6-assembly1_B  TM=8.993E-01  e=1.311E+00  Bacillus subtilis
  1vyk-assembly1_A  TM=8.513E-01  e=3.509E+00  Spinacia oleracea

Secondary structure (DSSP, 8-state):
-HHHHHHHHHHHHHHHHHHHHHHHHHHHHHHHHHH--B-SSHHHHHHHHHHHHHHHHHHHHHHTT-HHHHHHHHHHHHHHHHHHHHSTTSB--

Radius of gyration: 16.77 Å; Cα contacts (8 Å, |Δi|>4): 76; chains: 1; bounding box: 45×21×50 Å

pLDDT: mean 91.32, std 11.16, range [57.94, 98.81]

Sequence (93 aa):
MAKKALSSKTDEKISDQLEKEIKKWTRRLEKELKNANIKNDDRSRDFLENIKAYLKDSKYFYEKGDLARSFEAIIWAWSWWEILKKIKGLLEM